Protein AF-A0A5D3DE68-F1 (afdb_monomer_lite)

pLDDT: mean 71.63, std 10.38, range [43.41, 89.06]

Secondary structure (DSSP, 8-state):
-HHHHHHHHHHHHHHHHHHHHHHHHHHHHHHHHHHHHHHHHHHHHHHHHHHHHHHHHHHHHHHHHHHGGG-TT--------HHHHHHHHHHHT-

Sequence (94 aa):
MGYVLDWNCISMDFKVLRLGVSFGITRLIRASFGITRLIPASFGITRLRCVSLGITRLIGVRVQRGADRREAGRMREGHMDVSGFLYASADVFC

Organism: Cucumis melo var. makuwa (NCBI:txid1194695)

Foldseek 3Di:
DVVVVVVVVVVVVVVVVVVVVVVVVVVVVVVVVVVVVVVVVVVVVLVVVLVVVVVVVVVVVVVVVVVCVVVPPDDDDDDCPPVNVVVVVSVVVD

Radius of gyration: 31.29 Å; chains: 1; bounding box: 73×25×77 Å

Structure (mmCIF, N/CA/C/O backbone):
data_AF-A0A5D3DE68-F1
#
_entry.id   AF-A0A5D3DE68-F1
#
loop_
_atom_site.group_PDB
_atom_site.id
_atom_site.type_symbol
_atom_site.label_atom_id
_atom_site.label_alt_id
_atom_site.label_comp_id
_atom_site.label_asym_id
_atom_site.label_entity_id
_atom_site.label_seq_id
_atom_site.pdbx_PDB_ins_code
_atom_site.Cartn_x
_atom_site.Cartn_y
_atom_site.Cartn_z
_atom_site.occupancy
_atom_site.B_iso_or_equiv
_atom_site.auth_seq_id
_atom_site.auth_comp_id
_atom_site.auth_asym_id
_atom_site.auth_atom_id
_atom_site.pdbx_PDB_model_num
ATOM 1 N N . MET A 1 1 ? 33.483 -0.661 -41.914 1.00 62.94 1 MET A N 1
ATOM 2 C CA . MET A 1 1 ? 32.370 0.226 -41.497 1.00 62.94 1 MET A CA 1
ATOM 3 C C . MET A 1 1 ? 31.212 -0.486 -40.784 1.00 62.94 1 MET A C 1
ATOM 5 O O . MET A 1 1 ? 30.499 0.194 -40.065 1.00 62.94 1 MET A O 1
ATOM 9 N N . GLY A 1 2 ? 31.022 -1.813 -40.897 1.00 70.94 2 GLY A N 1
ATOM 10 C CA . GLY A 1 2 ? 29.895 -2.513 -40.238 1.00 70.94 2 GLY A CA 1
ATOM 11 C C . GLY A 1 2 ? 30.024 -2.744 -38.721 1.00 70.94 2 GLY A C 1
ATOM 12 O O . GLY A 1 2 ? 29.037 -2.664 -38.005 1.00 70.94 2 GLY A O 1
ATOM 13 N N . TYR A 1 3 ? 31.238 -2.945 -38.203 1.00 69.25 3 TYR A N 1
ATOM 14 C CA . TYR A 1 3 ? 31.502 -3.265 -36.786 1.00 69.25 3 TYR A CA 1
ATOM 15 C C . TYR A 1 3 ? 31.251 -2.102 -35.804 1.00 69.25 3 TYR A C 1
ATOM 17 O O . TYR A 1 3 ? 30.984 -2.327 -34.629 1.00 69.25 3 TYR A O 1
ATOM 25 N N . VAL A 1 4 ? 31.311 -0.848 -36.270 1.00 74.38 4 VAL A N 1
ATOM 26 C CA . VAL A 1 4 ? 31.010 0.337 -35.439 1.00 74.38 4 VAL A CA 1
ATOM 27 C C . VAL A 1 4 ? 29.503 0.498 -35.231 1.00 74.38 4 VAL A C 1
ATOM 29 O O . VAL A 1 4 ? 29.067 0.871 -34.144 1.00 74.38 4 VAL A O 1
ATOM 32 N N . LEU A 1 5 ? 28.711 0.205 -36.266 1.00 74.00 5 LEU A N 1
ATOM 33 C CA . LEU A 1 5 ? 27.250 0.208 -36.194 1.00 74.00 5 LEU A CA 1
ATOM 34 C C . LEU A 1 5 ? 26.746 -0.939 -35.316 1.00 74.00 5 LEU A C 1
ATOM 36 O O . LEU A 1 5 ? 25.872 -0.703 -34.497 1.00 74.00 5 LEU A O 1
ATOM 40 N N . ASP A 1 6 ? 27.358 -2.122 -35.409 1.00 76.00 6 ASP A N 1
ATOM 41 C CA . ASP A 1 6 ? 27.053 -3.274 -34.549 1.00 76.00 6 ASP A CA 1
ATOM 42 C C . ASP A 1 6 ? 27.243 -2.948 -33.055 1.00 76.00 6 ASP A C 1
ATOM 44 O O . ASP A 1 6 ? 26.321 -3.096 -32.252 1.00 76.00 6 ASP A O 1
ATOM 48 N N . TRP A 1 7 ? 28.383 -2.348 -32.692 1.00 76.31 7 TRP A N 1
ATOM 49 C CA . TRP A 1 7 ? 28.626 -1.891 -31.319 1.00 76.31 7 TRP A CA 1
ATOM 50 C C . TRP A 1 7 ? 27.653 -0.788 -30.874 1.00 76.31 7 TRP A C 1
ATOM 52 O O . TRP A 1 7 ? 27.239 -0.734 -29.713 1.00 76.31 7 TRP A O 1
ATOM 62 N N . ASN A 1 8 ? 27.268 0.104 -31.790 1.00 82.19 8 ASN A N 1
ATOM 63 C CA . ASN A 1 8 ? 26.287 1.149 -31.512 1.00 82.19 8 ASN A CA 1
ATOM 64 C C . ASN A 1 8 ? 24.890 0.556 -31.273 1.00 82.19 8 ASN A C 1
ATOM 66 O O . ASN A 1 8 ? 24.239 0.946 -30.308 1.00 82.19 8 ASN A O 1
ATOM 70 N N . CYS A 1 9 ? 24.477 -0.428 -32.076 1.00 77.94 9 CYS A N 1
ATOM 71 C CA . CYS A 1 9 ? 23.219 -1.154 -31.922 1.00 77.94 9 CYS A CA 1
ATOM 72 C C . CYS A 1 9 ? 23.148 -1.848 -30.557 1.00 77.94 9 CYS A C 1
ATOM 74 O O . CYS A 1 9 ? 22.228 -1.578 -29.791 1.00 77.94 9 CYS A O 1
ATOM 76 N N . ILE A 1 10 ? 24.175 -2.616 -30.180 1.00 84.12 10 ILE A N 1
ATOM 77 C CA . ILE A 1 10 ? 24.226 -3.306 -28.877 1.00 84.12 10 ILE A CA 1
ATOM 78 C C . ILE A 1 10 ? 24.203 -2.299 -27.708 1.00 84.12 10 ILE A C 1
ATOM 80 O O . ILE A 1 10 ? 23.545 -2.516 -26.688 1.00 84.12 10 ILE A O 1
ATOM 84 N N . SER A 1 11 ? 24.890 -1.162 -27.857 1.00 82.31 11 SER A N 1
ATOM 85 C CA . SER A 1 11 ? 24.926 -0.085 -26.858 1.00 82.31 11 SER A CA 1
ATOM 86 C C . SER A 1 11 ? 23.577 0.631 -26.700 1.00 82.31 11 SER A C 1
ATOM 88 O O . SER A 1 11 ? 23.162 0.954 -25.580 1.00 82.31 11 SER A O 1
ATOM 90 N N . MET A 1 12 ? 22.863 0.860 -27.804 1.00 79.56 12 MET A N 1
ATOM 91 C CA . MET A 1 12 ? 21.527 1.456 -27.788 1.00 79.56 12 MET A CA 1
ATOM 92 C C . MET A 1 12 ? 20.495 0.500 -27.186 1.00 79.56 12 MET A C 1
ATOM 94 O O . MET A 1 12 ? 19.757 0.918 -26.293 1.00 79.56 12 MET A O 1
ATOM 98 N N . ASP A 1 13 ? 20.502 -0.778 -27.571 1.00 82.06 13 ASP A N 1
ATOM 99 C CA . ASP A 1 13 ? 19.641 -1.815 -26.988 1.00 82.06 13 ASP A CA 1
ATOM 100 C C . ASP A 1 13 ? 19.849 -1.949 -25.475 1.00 82.06 13 ASP A C 1
ATOM 102 O O . ASP A 1 13 ? 18.885 -1.964 -24.704 1.00 82.06 13 ASP A O 1
ATOM 106 N N . PHE A 1 14 ? 21.103 -1.938 -25.010 1.00 83.88 14 PHE A N 1
ATOM 107 C CA . PHE A 1 14 ? 21.400 -1.974 -23.578 1.00 83.88 14 PHE A CA 1
ATOM 108 C C . PHE A 1 14 ? 20.866 -0.737 -22.836 1.00 83.88 14 PHE A C 1
ATOM 110 O O . PHE A 1 14 ? 20.335 -0.856 -21.729 1.00 83.88 14 PHE A O 1
ATOM 117 N N . LYS A 1 15 ? 20.951 0.464 -23.430 1.00 86.12 15 LYS A N 1
ATOM 118 C CA . LYS A 1 15 ? 20.373 1.688 -22.841 1.00 86.12 15 LYS A CA 1
ATOM 119 C C . LYS A 1 15 ? 18.848 1.636 -22.786 1.00 86.12 15 LYS A C 1
ATOM 121 O O . LYS A 1 15 ? 18.284 2.043 -21.769 1.00 86.12 15 LYS A O 1
ATOM 126 N N . VAL A 1 16 ? 18.192 1.131 -23.830 1.00 84.75 16 VAL A N 1
ATOM 127 C CA . VAL A 1 16 ? 16.729 0.975 -23.887 1.00 84.75 16 VAL A CA 1
ATOM 128 C C . VAL A 1 16 ? 16.254 -0.045 -22.850 1.00 84.75 16 VAL A C 1
ATOM 130 O O . VAL A 1 16 ? 15.354 0.257 -22.063 1.00 84.75 16 VAL A O 1
ATOM 133 N N . LEU A 1 17 ? 16.912 -1.204 -22.763 1.00 86.56 17 LEU A N 1
ATOM 134 C CA . LEU A 1 17 ? 16.622 -2.225 -21.755 1.00 86.56 17 LEU A CA 1
ATOM 135 C C . LEU A 1 17 ? 16.806 -1.676 -20.333 1.00 86.56 17 LEU A C 1
ATOM 137 O O . LEU A 1 17 ? 15.942 -1.849 -19.472 1.00 86.56 17 LEU A O 1
ATOM 141 N N . ARG A 1 18 ? 17.901 -0.948 -20.091 1.00 89.06 18 ARG A N 1
ATOM 142 C CA . ARG A 1 18 ? 18.185 -0.319 -18.795 1.00 89.06 18 ARG A CA 1
ATOM 143 C C . ARG A 1 18 ? 17.135 0.728 -18.421 1.00 89.06 18 ARG A C 1
ATOM 145 O O . ARG A 1 18 ? 16.743 0.794 -17.257 1.00 89.06 18 ARG A O 1
ATOM 152 N N . LEU A 1 19 ? 16.652 1.513 -19.385 1.00 85.69 19 LEU A N 1
ATOM 153 C CA . LEU A 1 19 ? 15.555 2.461 -19.178 1.00 85.69 19 LEU A CA 1
ATOM 154 C C . LEU A 1 19 ? 14.252 1.742 -18.801 1.00 85.69 19 LEU A C 1
ATOM 156 O O . LEU A 1 19 ? 13.638 2.119 -17.802 1.00 85.69 19 LEU A O 1
ATOM 160 N N . GLY A 1 20 ? 13.880 0.671 -19.509 1.00 86.12 20 GLY A N 1
ATOM 161 C CA . GLY A 1 20 ? 12.688 -0.128 -19.200 1.00 86.12 20 GLY A CA 1
ATOM 162 C C . GLY A 1 20 ? 12.728 -0.760 -17.804 1.00 86.12 20 GLY A C 1
ATOM 163 O O . GLY A 1 20 ? 11.770 -0.645 -17.036 1.00 86.12 20 GLY A O 1
ATOM 164 N N . VAL A 1 21 ? 13.869 -1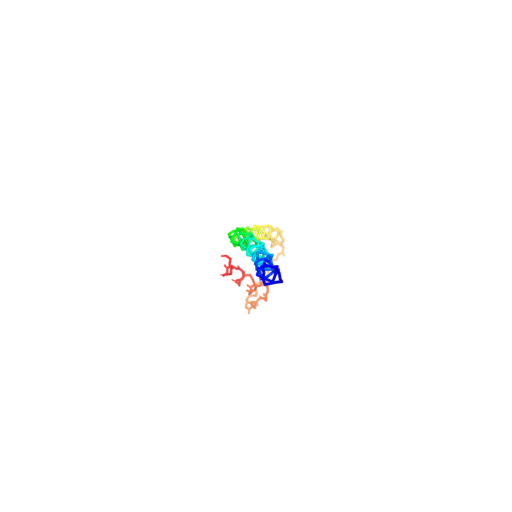.348 -17.432 1.00 84.69 21 VAL A N 1
ATOM 165 C CA . VAL A 1 21 ? 14.083 -1.920 -16.093 1.00 84.69 21 VAL A CA 1
ATOM 166 C C . VAL A 1 21 ? 14.049 -0.828 -15.019 1.00 84.69 21 VAL A C 1
ATOM 168 O O . VAL A 1 21 ? 13.389 -0.998 -13.994 1.00 84.69 21 VAL A O 1
ATOM 171 N N . SER A 1 22 ? 14.686 0.324 -15.259 1.00 81.81 22 SER A N 1
ATOM 172 C CA . SER A 1 22 ? 14.680 1.444 -14.305 1.00 81.81 22 SER A CA 1
ATOM 173 C C . SER A 1 22 ? 13.266 1.974 -14.043 1.00 81.81 22 SER A C 1
ATOM 175 O O . SER A 1 22 ? 12.890 2.172 -12.888 1.00 81.81 22 SER A O 1
ATOM 177 N N . PHE A 1 23 ? 12.445 2.104 -15.090 1.00 84.62 23 PHE A N 1
ATOM 178 C CA . PHE A 1 23 ? 11.060 2.547 -14.978 1.00 84.62 23 PHE A CA 1
ATOM 179 C C . PHE A 1 23 ? 10.202 1.551 -14.184 1.00 84.62 23 PHE A C 1
ATOM 181 O O . PHE A 1 23 ? 9.409 1.956 -13.327 1.00 84.62 23 PHE A O 1
ATOM 188 N N . GLY A 1 24 ? 10.402 0.246 -14.404 1.00 86.31 24 GLY A N 1
ATOM 189 C CA . GLY A 1 24 ? 9.773 -0.810 -13.610 1.00 86.31 24 GLY A CA 1
ATOM 190 C C . GLY A 1 24 ? 10.119 -0.712 -12.122 1.00 86.31 24 GLY A C 1
ATOM 191 O O . GLY A 1 24 ? 9.221 -0.753 -11.279 1.00 86.31 24 GLY A O 1
ATOM 192 N N . ILE A 1 25 ? 11.397 -0.495 -11.798 1.00 85.19 25 ILE A N 1
ATOM 193 C CA . ILE A 1 25 ? 11.877 -0.353 -10.415 1.00 85.19 25 ILE A CA 1
ATOM 194 C C . ILE A 1 25 ? 11.294 0.902 -9.755 1.00 85.19 25 ILE A C 1
ATOM 196 O O . ILE A 1 25 ? 10.780 0.824 -8.641 1.00 85.19 25 ILE A O 1
ATOM 200 N N . THR A 1 26 ? 11.291 2.054 -10.431 1.00 86.44 26 THR A N 1
ATOM 201 C CA . THR A 1 26 ? 10.702 3.288 -9.883 1.00 86.44 26 THR A CA 1
ATOM 202 C C . THR A 1 26 ? 9.207 3.127 -9.597 1.00 86.44 26 THR A C 1
ATOM 204 O O . THR A 1 26 ? 8.715 3.580 -8.559 1.00 86.44 26 THR A O 1
ATOM 207 N N . ARG A 1 27 ? 8.472 2.447 -10.486 1.00 84.38 27 ARG A N 1
ATOM 208 C CA . ARG A 1 27 ? 7.045 2.157 -10.292 1.00 84.38 27 ARG A CA 1
ATOM 209 C C . ARG A 1 27 ? 6.813 1.191 -9.128 1.00 84.38 27 ARG A C 1
ATOM 211 O O . ARG A 1 27 ? 5.877 1.406 -8.358 1.00 84.38 27 ARG A O 1
ATOM 218 N N . LEU A 1 28 ? 7.677 0.190 -8.963 1.00 83.50 28 LEU A N 1
ATOM 219 C CA . LEU A 1 28 ? 7.640 -0.741 -7.835 1.00 83.50 28 LEU A CA 1
ATOM 220 C C . LEU A 1 28 ? 7.887 -0.019 -6.503 1.00 83.50 28 LEU A C 1
ATOM 222 O O . LEU A 1 28 ? 7.107 -0.177 -5.570 1.00 83.50 28 LEU A O 1
ATOM 226 N N . ILE A 1 29 ? 8.907 0.841 -6.432 1.00 85.12 29 ILE A N 1
ATOM 227 C CA . ILE A 1 29 ? 9.220 1.633 -5.233 1.00 85.12 29 ILE A CA 1
ATOM 228 C C . ILE A 1 29 ? 8.033 2.527 -4.849 1.00 85.12 29 ILE 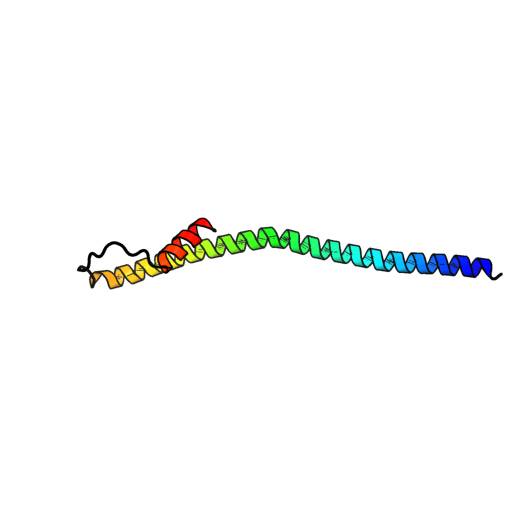A C 1
ATOM 230 O O . ILE A 1 29 ? 7.663 2.595 -3.677 1.00 85.12 29 ILE A O 1
ATOM 234 N N . ARG A 1 30 ? 7.385 3.174 -5.828 1.00 84.31 30 ARG A N 1
ATOM 235 C CA . ARG A 1 30 ? 6.197 4.007 -5.582 1.00 84.31 30 ARG A CA 1
ATOM 236 C C . ARG A 1 30 ? 5.016 3.189 -5.052 1.00 84.31 30 ARG A C 1
ATOM 238 O O . ARG A 1 30 ? 4.347 3.634 -4.121 1.00 84.31 30 ARG A O 1
ATOM 245 N N . ALA A 1 31 ? 4.759 2.016 -5.629 1.00 77.88 31 ALA A N 1
ATOM 246 C CA . ALA A 1 31 ? 3.708 1.119 -5.154 1.00 77.88 31 ALA A CA 1
ATOM 247 C C . ALA A 1 31 ? 3.987 0.648 -3.715 1.00 77.88 31 ALA A C 1
ATOM 249 O O . ALA A 1 31 ? 3.109 0.752 -2.860 1.00 77.88 31 ALA A O 1
ATOM 250 N N . SER A 1 32 ? 5.225 0.239 -3.420 1.00 75.69 32 SER A N 1
ATOM 251 C CA . SER A 1 32 ? 5.653 -0.152 -2.072 1.00 75.69 32 SER A CA 1
ATOM 252 C C . SER A 1 32 ? 5.522 0.984 -1.062 1.00 75.69 32 SER A C 1
ATOM 254 O O . SER A 1 32 ? 5.039 0.761 0.041 1.00 75.69 32 SER A O 1
ATOM 256 N N . PHE A 1 33 ? 5.861 2.221 -1.435 1.00 74.19 33 PHE A N 1
ATOM 257 C CA . PHE A 1 33 ? 5.678 3.381 -0.557 1.00 74.19 33 PHE A CA 1
ATOM 258 C C . PHE A 1 33 ? 4.198 3.637 -0.221 1.00 74.19 33 PHE A C 1
ATOM 260 O O . PHE A 1 33 ? 3.861 4.007 0.906 1.00 74.19 33 PHE A O 1
ATOM 267 N N . GLY A 1 34 ? 3.298 3.387 -1.177 1.00 75.31 34 GLY A N 1
ATOM 268 C CA . GLY A 1 34 ? 1.854 3.399 -0.943 1.00 75.31 34 GLY A CA 1
ATOM 269 C C . GLY A 1 34 ? 1.417 2.340 0.071 1.00 75.31 34 GLY A C 1
ATOM 270 O O . GLY A 1 34 ? 0.659 2.653 0.987 1.00 75.31 34 GLY A O 1
ATOM 271 N N . ILE A 1 35 ? 1.948 1.119 -0.043 1.00 74.06 35 ILE A N 1
ATOM 272 C CA . ILE A 1 35 ? 1.657 0.004 0.872 1.00 74.06 35 ILE A CA 1
ATOM 273 C C . ILE A 1 35 ? 2.173 0.306 2.287 1.00 74.06 35 ILE A C 1
ATOM 275 O O . ILE A 1 35 ? 1.437 0.131 3.257 1.00 74.06 35 ILE A O 1
ATOM 279 N N . THR A 1 36 ? 3.381 0.857 2.422 1.00 77.44 36 THR A N 1
ATOM 280 C CA . THR A 1 36 ? 3.941 1.251 3.725 1.00 77.44 36 THR A CA 1
ATOM 281 C C . THR A 1 36 ? 3.094 2.319 4.422 1.00 77.44 36 THR A C 1
ATOM 283 O O . THR A 1 36 ? 2.961 2.279 5.641 1.00 77.44 36 THR A O 1
ATOM 286 N N . ARG A 1 37 ? 2.461 3.247 3.682 1.00 72.31 37 ARG A N 1
ATOM 287 C CA . ARG A 1 37 ? 1.481 4.198 4.257 1.00 72.31 37 ARG A CA 1
ATOM 288 C C . ARG A 1 37 ? 0.121 3.567 4.559 1.00 72.31 37 ARG A C 1
ATOM 290 O O . ARG A 1 37 ? -0.602 4.074 5.414 1.00 72.31 37 ARG A O 1
ATOM 297 N N . LEU A 1 38 ? -0.231 2.480 3.880 1.00 69.06 38 LEU A N 1
ATOM 298 C CA . LEU A 1 38 ? -1.488 1.757 4.070 1.00 69.06 38 LEU A CA 1
ATOM 299 C C . LEU A 1 38 ? -1.508 0.943 5.367 1.00 69.06 38 LEU A C 1
ATOM 301 O O . LEU A 1 38 ? -2.553 0.873 6.003 1.00 69.06 38 LEU A O 1
ATOM 305 N N . ILE A 1 39 ? -0.371 0.402 5.811 1.00 75.06 39 ILE A N 1
ATOM 306 C CA . ILE A 1 39 ? -0.268 -0.348 7.076 1.00 75.06 39 ILE A CA 1
ATOM 307 C C . ILE A 1 39 ? -0.732 0.490 8.291 1.00 75.06 39 ILE A C 1
ATOM 309 O O . ILE A 1 39 ? -1.678 0.074 8.962 1.00 75.06 39 ILE A O 1
ATOM 313 N N . PRO A 1 40 ? -0.190 1.694 8.570 1.00 73.25 40 PRO A N 1
ATOM 314 C CA . PRO A 1 40 ? -0.641 2.501 9.705 1.00 73.25 40 PRO A CA 1
ATOM 315 C C . PRO A 1 40 ? -2.052 3.074 9.511 1.00 73.25 40 PRO A C 1
ATOM 317 O O . PRO A 1 40 ? -2.806 3.182 10.477 1.00 73.25 40 PRO A O 1
ATOM 320 N N . ALA A 1 41 ? -2.449 3.391 8.273 1.00 68.88 41 ALA A N 1
ATOM 321 C CA . ALA A 1 41 ? -3.820 3.809 7.985 1.00 68.88 41 ALA A CA 1
ATOM 322 C C . ALA A 1 41 ? -4.826 2.684 8.292 1.00 68.88 41 ALA A C 1
ATOM 324 O O . ALA A 1 41 ? -5.861 2.930 8.907 1.00 68.88 41 ALA A O 1
ATOM 325 N N . SER A 1 42 ? -4.497 1.439 7.932 1.00 69.12 42 SER A N 1
ATOM 326 C CA . SER A 1 42 ? -5.320 0.263 8.227 1.00 69.12 42 SER A CA 1
ATOM 327 C C . SER A 1 42 ? -5.414 -0.016 9.727 1.00 69.12 42 SER A C 1
ATOM 329 O O . SER A 1 42 ? -6.501 -0.302 10.219 1.00 69.12 42 SER A O 1
ATOM 331 N N . PHE A 1 43 ? -4.324 0.190 10.475 1.00 72.00 43 PHE A N 1
ATOM 332 C CA . PHE A 1 43 ? -4.325 0.079 11.933 1.00 72.00 43 PHE A CA 1
ATOM 333 C C . PHE A 1 43 ? -5.269 1.102 12.585 1.00 72.00 43 PHE A C 1
ATOM 335 O O . PHE A 1 43 ? -6.045 0.762 13.476 1.00 72.00 43 PHE A O 1
ATOM 342 N N . GLY A 1 44 ? -5.277 2.344 12.089 1.00 76.69 44 GLY A N 1
ATOM 343 C CA . GLY A 1 44 ? -6.222 3.375 12.529 1.00 76.69 44 GLY A CA 1
ATOM 344 C C . GLY A 1 44 ? -7.687 3.027 12.234 1.00 76.69 44 GLY A C 1
ATOM 345 O O . GLY A 1 44 ? -8.554 3.267 13.074 1.00 76.69 44 GLY A O 1
ATOM 346 N N . ILE A 1 45 ? -7.967 2.420 11.075 1.00 75.12 45 ILE A N 1
ATOM 347 C CA . ILE A 1 45 ? -9.321 1.989 10.682 1.00 75.12 45 ILE A CA 1
ATOM 348 C C . ILE A 1 45 ? -9.816 0.838 11.565 1.00 75.12 45 ILE A C 1
ATOM 350 O O . ILE A 1 45 ? -10.968 0.868 12.003 1.00 75.12 45 ILE A O 1
ATOM 354 N N . THR A 1 46 ? -8.964 -0.149 11.864 1.00 77.88 46 THR A N 1
ATOM 355 C CA . THR A 1 46 ? -9.295 -1.232 12.804 1.00 77.88 46 THR A CA 1
ATOM 356 C C . THR A 1 46 ? -9.653 -0.651 14.169 1.00 77.88 46 THR A C 1
ATOM 358 O O . THR A 1 46 ? -10.749 -0.905 14.667 1.00 77.88 46 THR A O 1
ATOM 361 N N . ARG A 1 47 ? -8.817 0.253 14.700 1.00 76.81 47 ARG A N 1
ATOM 362 C CA . ARG A 1 47 ? -9.058 0.931 15.984 1.00 76.81 47 ARG A CA 1
ATOM 363 C C . ARG A 1 47 ? -10.373 1.713 16.009 1.00 76.81 47 ARG A C 1
ATOM 365 O O . ARG A 1 47 ? -11.098 1.674 17.001 1.00 76.81 47 ARG A O 1
ATOM 372 N N . LEU A 1 48 ? -10.703 2.407 14.918 1.00 78.19 48 LEU A N 1
ATOM 373 C CA . LEU A 1 48 ? -11.960 3.146 14.789 1.00 78.19 48 LEU A CA 1
ATOM 374 C C . LEU A 1 48 ? -13.168 2.201 14.822 1.00 78.19 48 LEU A C 1
ATOM 376 O O . LEU A 1 48 ? -14.130 2.460 15.543 1.00 78.19 48 LEU A O 1
ATOM 380 N N . ARG A 1 49 ? -13.101 1.082 14.089 1.00 80.62 49 ARG A N 1
ATOM 381 C CA . ARG A 1 49 ? -14.174 0.080 14.055 1.00 80.62 49 ARG A CA 1
ATOM 382 C C . ARG A 1 49 ? -14.434 -0.509 15.448 1.00 80.62 49 ARG A C 1
ATOM 384 O O . ARG A 1 49 ? -15.594 -0.664 15.821 1.00 80.62 49 ARG A O 1
ATOM 391 N N . CYS A 1 50 ? -13.382 -0.762 16.227 1.00 78.00 50 CYS A N 1
ATOM 392 C CA . CYS A 1 50 ? -13.475 -1.235 17.613 1.00 78.00 50 CYS A CA 1
ATOM 393 C C . CYS A 1 50 ? -14.221 -0.245 18.517 1.00 78.00 50 CYS A C 1
ATOM 395 O O . CYS A 1 50 ? -15.159 -0.616 19.225 1.00 78.00 50 CYS A O 1
ATOM 397 N N . VAL A 1 51 ? -13.866 1.040 18.435 1.00 77.38 51 VAL A N 1
ATOM 398 C CA . VAL A 1 51 ? -14.547 2.103 19.189 1.00 77.38 51 VAL A CA 1
ATOM 399 C C . VAL A 1 51 ? -16.023 2.206 18.785 1.00 77.38 51 VAL A C 1
ATOM 401 O O . VAL A 1 51 ? -16.896 2.276 19.651 1.00 77.38 51 VAL A O 1
ATOM 404 N N . SER A 1 52 ? -16.337 2.150 17.487 1.00 77.12 52 SER A N 1
ATOM 405 C CA . SER A 1 52 ? -17.722 2.173 16.992 1.00 77.12 52 SER A CA 1
ATOM 406 C C . SER A 1 52 ? -18.549 0.970 17.459 1.00 77.12 52 SER A C 1
ATOM 408 O O . SER A 1 52 ? -19.731 1.126 17.782 1.00 77.12 52 SER A O 1
ATOM 410 N N . LEU A 1 53 ? -17.941 -0.216 17.546 1.00 76.50 53 LEU A N 1
ATOM 411 C CA . LEU A 1 53 ? -18.568 -1.411 18.118 1.00 76.50 53 LEU A CA 1
ATOM 412 C C . LEU A 1 53 ? -18.935 -1.185 19.590 1.00 76.50 53 LEU A C 1
ATOM 414 O O . LEU A 1 53 ? -20.086 -1.390 19.972 1.00 76.50 53 LEU A O 1
ATOM 418 N N . GLY A 1 54 ? -18.007 -0.659 20.396 1.00 77.69 54 GLY A N 1
ATOM 419 C CA . GLY A 1 54 ? -18.268 -0.293 21.792 1.00 77.69 54 GLY A CA 1
ATOM 420 C C . GLY A 1 54 ? -19.415 0.715 21.959 1.00 77.69 54 GLY A C 1
ATOM 421 O O . GLY A 1 54 ? -20.267 0.549 22.834 1.00 77.69 54 GLY A O 1
ATOM 422 N N . ILE A 1 55 ? -19.500 1.722 21.083 1.00 76.88 55 ILE A N 1
ATOM 423 C CA . ILE A 1 55 ? -20.594 2.712 21.087 1.00 76.88 55 ILE A CA 1
ATOM 424 C C . ILE A 1 55 ? -21.935 2.059 20.731 1.00 76.88 55 ILE A C 1
ATOM 426 O O . ILE A 1 55 ? -22.947 2.325 21.384 1.00 76.88 55 ILE A O 1
ATOM 430 N N . THR A 1 56 ? -21.946 1.169 19.737 1.00 73.75 56 THR A N 1
ATOM 431 C CA . THR A 1 56 ? -23.149 0.431 19.327 1.00 73.75 56 THR A CA 1
ATOM 432 C C . THR A 1 56 ? -23.689 -0.423 20.481 1.00 73.75 56 THR A C 1
ATOM 434 O O . THR A 1 56 ? -24.901 -0.438 20.702 1.00 73.75 56 THR A O 1
ATOM 437 N N . ARG A 1 57 ? -22.817 -1.029 21.310 1.00 67.06 57 ARG A N 1
ATOM 438 C CA . ARG A 1 57 ? -23.250 -1.688 22.563 1.00 67.06 57 ARG A CA 1
ATOM 439 C C . ARG A 1 57 ? -23.920 -0.722 23.507 1.00 67.06 57 ARG A C 1
ATOM 441 O O . ARG A 1 57 ? -24.942 -1.060 24.080 1.00 67.06 57 ARG A O 1
ATOM 448 N N . LEU A 1 58 ? -23.333 0.453 23.717 1.00 69.81 58 LEU A N 1
ATOM 449 C CA . LEU A 1 58 ? -23.840 1.399 24.703 1.00 69.81 58 LEU A CA 1
ATOM 450 C C . LEU A 1 58 ? -25.268 1.831 24.345 1.00 69.81 58 LEU A C 1
ATOM 452 O O . LEU A 1 58 ? -26.126 1.962 25.215 1.00 69.81 58 LEU A O 1
ATOM 456 N N . ILE A 1 59 ? -25.537 1.997 23.049 1.00 75.06 59 ILE A N 1
ATOM 457 C CA . ILE A 1 59 ? -26.874 2.277 22.525 1.00 75.06 59 ILE A CA 1
ATOM 458 C C . ILE A 1 59 ? -27.777 1.046 22.677 1.00 75.06 59 ILE A C 1
ATOM 460 O O . ILE A 1 59 ? -28.880 1.181 23.198 1.00 75.06 59 ILE A O 1
ATOM 464 N N . GLY A 1 60 ? -27.304 -0.148 22.312 1.00 71.81 60 GLY A N 1
ATOM 465 C CA . GLY A 1 60 ? -28.050 -1.399 22.461 1.00 71.81 60 GLY A CA 1
ATOM 466 C C . GLY A 1 60 ? -28.436 -1.715 23.909 1.00 71.81 60 GLY A C 1
ATOM 467 O O . GLY A 1 60 ? -29.571 -2.104 24.153 1.00 71.81 60 GLY A O 1
ATOM 468 N N . VAL A 1 61 ? -27.54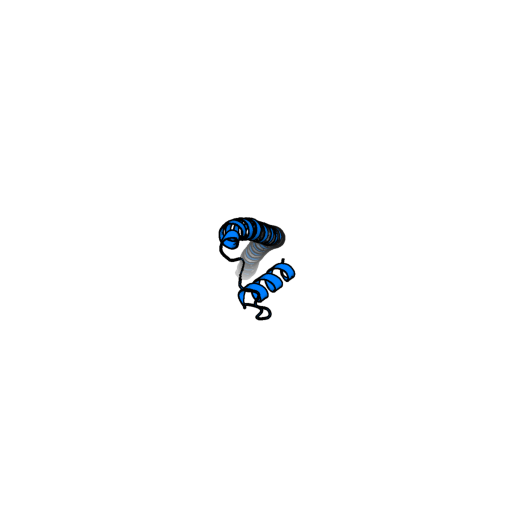2 -1.491 24.875 1.00 63.28 61 VAL A N 1
ATOM 469 C CA . VAL A 1 61 ? -27.822 -1.633 26.312 1.00 63.28 61 VAL A CA 1
ATOM 470 C C . VAL A 1 61 ? -28.810 -0.567 26.771 1.00 63.28 61 VAL A C 1
ATOM 472 O O . VAL A 1 61 ? -29.699 -0.875 27.553 1.00 63.28 61 VAL A O 1
ATOM 475 N N . ARG A 1 62 ? -28.723 0.677 26.281 1.00 66.38 62 ARG A N 1
ATOM 476 C CA . ARG A 1 62 ? -29.729 1.705 26.602 1.00 66.38 62 ARG A CA 1
ATOM 477 C C . ARG A 1 62 ? -31.111 1.371 26.036 1.00 66.38 62 ARG A C 1
ATOM 479 O O . ARG A 1 62 ? -32.100 1.585 26.729 1.00 66.38 62 ARG A O 1
ATOM 486 N N . VAL A 1 63 ? -31.175 0.808 24.829 1.00 64.06 63 VAL A N 1
ATOM 487 C CA . VAL A 1 63 ? -32.417 0.327 24.204 1.00 64.06 63 VAL A CA 1
ATOM 488 C C . VAL A 1 63 ? -32.978 -0.879 24.964 1.00 64.06 63 VAL A C 1
ATOM 490 O O . VAL A 1 63 ? -34.150 -0.877 25.329 1.00 64.06 63 VAL A O 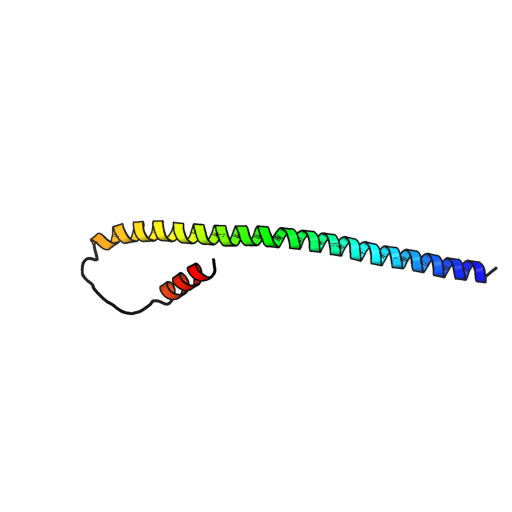1
ATOM 493 N N . GLN A 1 64 ? -32.139 -1.865 25.290 1.00 57.97 64 GLN A N 1
ATOM 494 C CA . GLN A 1 64 ? -32.529 -3.045 26.070 1.00 57.97 64 GLN A CA 1
ATOM 495 C C . GLN A 1 64 ? -32.966 -2.680 27.487 1.00 57.97 64 GLN A C 1
ATOM 497 O O . GLN A 1 64 ? -33.970 -3.189 27.951 1.00 57.97 64 GLN A O 1
ATOM 502 N N . ARG A 1 65 ? -32.305 -1.733 28.158 1.00 57.59 65 ARG A N 1
ATOM 503 C CA . ARG A 1 65 ? -32.692 -1.265 29.501 1.00 57.59 65 ARG A CA 1
ATOM 504 C C . ARG A 1 65 ? -34.045 -0.539 29.513 1.00 57.59 65 ARG A C 1
ATOM 506 O O . ARG A 1 65 ? -34.699 -0.479 30.550 1.00 57.59 65 ARG A 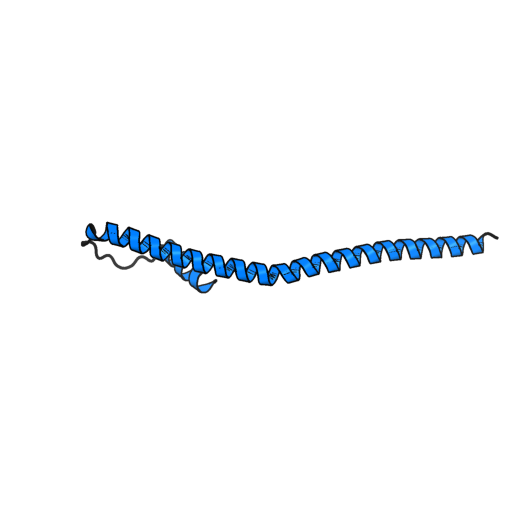O 1
ATOM 513 N N . GLY A 1 66 ? -34.473 -0.000 28.369 1.00 58.41 66 GLY A N 1
ATOM 514 C CA . GLY A 1 66 ? -35.835 0.500 28.168 1.00 58.41 66 GLY A CA 1
ATOM 515 C C . GLY A 1 66 ? -36.873 -0.618 27.998 1.00 58.41 66 GLY A C 1
ATOM 516 O O . GLY A 1 66 ? -38.009 -0.453 28.435 1.00 58.41 66 GLY A O 1
ATOM 517 N N . ALA A 1 67 ? -36.478 -1.757 27.420 1.00 52.97 67 ALA A N 1
ATOM 518 C CA . ALA A 1 67 ? -37.319 -2.946 27.253 1.00 52.97 67 ALA A CA 1
ATOM 519 C C . ALA A 1 67 ? -37.363 -3.850 28.510 1.00 52.97 67 ALA A C 1
ATOM 521 O O . ALA A 1 67 ? -38.411 -4.403 28.829 1.00 52.97 67 ALA A O 1
ATOM 522 N N . ASP A 1 68 ? -36.270 -3.922 29.275 1.00 48.31 68 ASP A N 1
ATOM 523 C CA . ASP A 1 68 ? -36.062 -4.766 30.466 1.00 48.31 68 ASP A CA 1
ATOM 524 C C . ASP A 1 68 ? -36.980 -4.410 31.649 1.00 48.31 68 ASP A C 1
ATOM 526 O O . ASP A 1 68 ? -37.326 -5.266 32.460 1.00 48.31 68 ASP A O 1
ATOM 530 N N . ARG A 1 69 ? -37.532 -3.186 31.697 1.00 53.03 69 ARG A N 1
ATOM 531 C CA . ARG A 1 69 ? -38.625 -2.866 32.640 1.00 53.03 69 ARG A CA 1
ATOM 532 C C . ARG A 1 69 ? -39.891 -3.715 32.429 1.00 53.03 69 ARG A C 1
ATOM 534 O O . ARG A 1 69 ? -40.777 -3.670 33.279 1.00 53.03 69 ARG A O 1
ATOM 541 N N . ARG A 1 70 ? -39.994 -4.477 31.332 1.00 53.91 70 ARG A N 1
ATOM 542 C CA . ARG A 1 70 ? -41.055 -5.466 31.079 1.00 53.91 70 ARG A CA 1
ATOM 543 C C . ARG A 1 70 ? -40.622 -6.926 31.269 1.00 53.91 70 ARG A C 1
ATOM 545 O O . ARG A 1 70 ? -41.492 -7.789 31.220 1.00 53.91 70 ARG A O 1
ATOM 552 N N . GLU A 1 71 ? -39.340 -7.212 31.501 1.00 53.56 71 GLU A N 1
ATOM 553 C CA . GLU A 1 71 ? -38.778 -8.577 31.505 1.00 53.56 71 GLU A CA 1
ATOM 554 C C . GLU A 1 71 ? -38.172 -8.978 32.864 1.00 53.56 71 GLU A C 1
ATOM 556 O O . GLU A 1 71 ? -37.354 -9.888 32.979 1.00 53.56 71 GLU A O 1
ATOM 561 N N . ALA A 1 72 ? -38.637 -8.343 33.942 1.00 43.41 72 ALA A N 1
A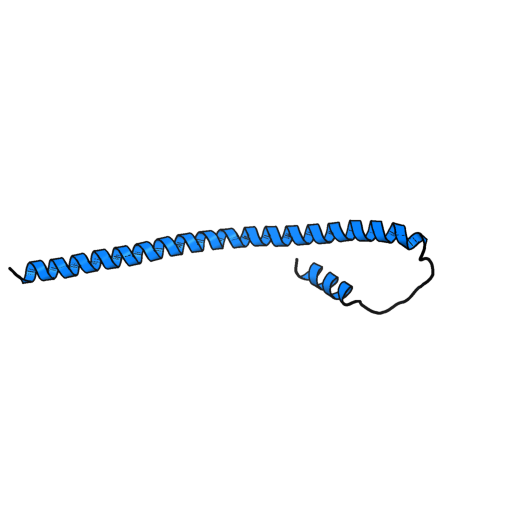TOM 562 C CA . ALA A 1 72 ? -38.394 -8.787 35.309 1.00 43.41 72 ALA A CA 1
ATOM 563 C C . ALA A 1 72 ? -39.115 -10.125 35.568 1.00 43.41 72 ALA A C 1
ATOM 565 O O . ALA A 1 72 ? -40.218 -10.155 36.110 1.00 43.41 72 ALA A O 1
ATOM 566 N N . GLY A 1 73 ? -38.530 -11.249 35.145 1.00 58.50 73 GLY A N 1
ATOM 567 C CA . GLY A 1 73 ? -39.149 -12.545 35.427 1.00 58.50 73 GLY A CA 1
ATOM 568 C C . GLY A 1 73 ? -38.544 -13.812 34.837 1.00 58.50 73 GLY A C 1
ATOM 569 O O . GLY A 1 73 ? -39.135 -14.869 35.039 1.00 58.50 73 GLY A O 1
ATOM 570 N N . ARG A 1 74 ? -37.413 -13.792 34.125 1.00 53.22 74 ARG A N 1
ATOM 571 C CA . ARG A 1 74 ? -36.792 -15.043 33.654 1.00 53.22 74 ARG A CA 1
ATOM 572 C C . ARG A 1 74 ? -35.283 -15.023 33.869 1.00 53.22 74 ARG A C 1
ATOM 574 O O . ARG A 1 74 ? -34.504 -14.797 32.953 1.00 53.22 74 ARG A O 1
ATOM 581 N N . MET A 1 75 ? -34.880 -15.341 35.100 1.00 58.81 75 MET A N 1
ATOM 582 C CA . MET A 1 75 ? -33.582 -15.972 35.333 1.00 58.81 75 MET A CA 1
ATOM 583 C C . MET A 1 75 ? -33.481 -17.202 34.433 1.00 58.81 75 MET A C 1
ATOM 585 O O . MET A 1 75 ? -34.235 -18.145 34.661 1.00 58.81 75 MET A O 1
ATOM 589 N N . ARG A 1 76 ? -32.573 -17.199 33.450 1.00 57.88 76 ARG A N 1
ATOM 590 C CA . ARG A 1 76 ? -32.002 -18.415 32.847 1.00 57.88 76 ARG A CA 1
ATOM 591 C C . ARG A 1 76 ? -30.573 -18.154 32.363 1.00 57.88 76 ARG A C 1
ATOM 593 O O . ARG A 1 76 ? -30.325 -17.719 31.249 1.00 57.88 76 ARG A O 1
ATOM 600 N N . GLU A 1 77 ? -29.658 -18.367 33.295 1.00 55.44 77 GLU A N 1
ATOM 601 C CA . GLU A 1 77 ? -28.466 -19.211 33.183 1.00 55.44 77 GLU A CA 1
ATOM 602 C C . GLU A 1 77 ? -28.186 -19.871 31.811 1.00 55.44 77 GLU A C 1
ATOM 604 O O . GLU A 1 77 ? -29.001 -20.623 31.277 1.00 55.44 77 GLU A O 1
ATOM 609 N N . GLY A 1 78 ? -26.954 -19.685 31.324 1.00 57.41 78 GLY A N 1
ATOM 610 C CA . GLY A 1 78 ? -26.145 -20.843 30.934 1.00 57.41 78 GLY A CA 1
ATOM 611 C C . GLY A 1 78 ? -26.093 -21.268 29.467 1.00 57.41 78 GLY A C 1
ATOM 612 O O . GLY A 1 78 ? -25.682 -22.397 29.215 1.00 57.41 78 GLY A O 1
ATOM 613 N N . HIS A 1 79 ? -26.424 -20.417 28.495 1.00 55.50 79 HIS A N 1
ATOM 614 C CA . HIS A 1 79 ? -26.056 -20.699 27.102 1.00 55.50 79 HIS A CA 1
ATOM 615 C C . HIS A 1 79 ? -25.351 -19.494 26.486 1.00 55.50 79 HIS A C 1
ATOM 617 O O . HIS A 1 79 ? -25.963 -18.461 26.234 1.00 55.50 79 HIS A O 1
ATOM 623 N N . MET A 1 80 ? -24.034 -19.609 26.298 1.00 62.22 80 MET A N 1
ATOM 624 C CA . MET A 1 80 ? -23.248 -18.589 25.614 1.00 62.22 80 MET A CA 1
ATOM 625 C C . MET A 1 80 ? -23.692 -18.550 24.151 1.00 62.22 80 MET A C 1
ATOM 627 O O . MET A 1 80 ? -23.318 -19.416 23.364 1.00 62.22 80 MET A O 1
ATOM 631 N N . ASP A 1 81 ? -24.528 -17.574 23.796 1.00 64.94 81 ASP A N 1
ATOM 632 C CA . ASP A 1 81 ? -24.942 -17.362 22.413 1.00 64.94 81 ASP A CA 1
ATOM 633 C C . ASP A 1 81 ? -23.713 -17.183 21.517 1.00 64.94 81 ASP A C 1
ATOM 635 O O . ASP A 1 81 ? -22.735 -16.528 21.892 1.00 64.94 81 ASP A O 1
ATOM 639 N N . VAL A 1 82 ? -23.779 -17.714 20.293 1.00 65.81 82 VAL A N 1
ATOM 640 C CA . VAL A 1 82 ? -22.756 -17.512 19.248 1.00 65.81 82 VAL A CA 1
ATOM 641 C C . VAL A 1 82 ? -22.426 -16.020 19.101 1.00 65.81 82 VAL A C 1
ATOM 643 O O . VAL A 1 82 ? -21.275 -15.644 18.896 1.00 65.81 82 VAL A O 1
ATOM 646 N N . SER A 1 83 ? -23.420 -15.155 19.304 1.00 63.16 83 SER A N 1
ATOM 647 C CA . SER A 1 83 ? -23.288 -13.700 19.353 1.00 63.16 83 SER A CA 1
ATOM 648 C C . SER A 1 83 ? -22.374 -13.207 20.482 1.00 63.16 83 SER A C 1
ATOM 650 O O . SER A 1 83 ? -21.575 -12.305 20.254 1.00 63.16 83 SER A O 1
ATOM 652 N N . GLY A 1 84 ? -22.453 -13.797 21.678 1.00 69.62 84 GLY A N 1
ATOM 653 C CA . GLY A 1 84 ? -21.574 -13.502 22.813 1.00 69.62 84 GLY A CA 1
ATOM 654 C C . GLY A 1 84 ? -20.143 -14.003 22.602 1.00 69.62 84 GLY A C 1
ATOM 655 O O . GLY A 1 84 ? -19.196 -13.314 22.978 1.00 69.62 84 GLY A O 1
ATOM 656 N N . PHE A 1 85 ? -19.972 -15.144 21.924 1.00 69.75 85 PHE A N 1
ATOM 657 C CA . PHE A 1 85 ? -18.655 -15.643 21.505 1.00 69.75 85 PHE A CA 1
ATOM 658 C C . PHE A 1 85 ? -18.005 -14.737 20.452 1.00 69.75 85 PHE A C 1
ATOM 660 O O . PHE A 1 85 ? -16.844 -14.356 20.595 1.00 69.75 85 PHE A O 1
ATOM 667 N N . LEU A 1 86 ? -18.767 -14.314 19.438 1.00 66.06 86 LEU A N 1
ATOM 668 C CA . LEU A 1 86 ? -18.314 -13.330 18.451 1.00 66.06 86 LEU A CA 1
ATOM 669 C C . LEU A 1 86 ? -17.973 -11.987 19.108 1.00 66.06 86 LEU A C 1
ATOM 671 O O . LEU A 1 86 ? -17.023 -11.331 18.689 1.00 66.06 86 LEU A O 1
ATOM 675 N N . TYR A 1 87 ? -18.695 -11.601 20.162 1.00 65.38 87 TYR A N 1
ATOM 676 C CA . TYR A 1 87 ? -18.415 -10.383 20.916 1.00 65.38 87 TYR A CA 1
ATOM 677 C C . TYR A 1 87 ? -17.090 -10.460 21.683 1.00 65.38 87 TYR A C 1
ATOM 679 O O . TYR A 1 87 ? -16.252 -9.571 21.560 1.00 65.38 87 TYR A O 1
ATOM 687 N N . ALA A 1 88 ? -16.879 -11.540 22.440 1.00 66.31 88 ALA A N 1
ATOM 688 C CA . ALA A 1 88 ? -15.633 -11.770 23.169 1.00 66.31 88 ALA A CA 1
ATOM 689 C C . ALA A 1 88 ? -14.435 -11.901 22.214 1.00 66.31 88 ALA A C 1
ATOM 691 O O . ALA A 1 88 ? -13.367 -11.352 22.475 1.00 66.31 88 ALA A O 1
ATOM 692 N N . SER A 1 89 ? -14.628 -12.564 21.069 1.00 65.19 89 SER A N 1
ATOM 693 C CA . SER A 1 89 ? -13.615 -12.651 20.018 1.00 65.19 89 SER A CA 1
ATOM 694 C C . SER A 1 89 ? -13.316 -11.287 19.389 1.00 65.19 89 SER A C 1
ATOM 696 O O . SER A 1 89 ? -12.168 -11.029 19.048 1.00 65.19 89 SER A O 1
ATOM 698 N N . ALA A 1 90 ? -14.306 -10.405 19.227 1.00 67.19 90 ALA A N 1
ATOM 699 C CA . ALA A 1 90 ? -14.089 -9.071 18.669 1.00 67.19 90 ALA A CA 1
ATOM 700 C C . ALA A 1 90 ? -13.305 -8.151 19.622 1.00 67.19 90 ALA A C 1
ATOM 702 O O . ALA A 1 90 ? -12.492 -7.367 19.148 1.00 67.19 90 ALA A O 1
ATOM 703 N N . ASP A 1 91 ? -13.503 -8.270 20.939 1.00 65.69 91 ASP A N 1
ATOM 704 C CA . ASP A 1 91 ? -12.730 -7.530 21.953 1.00 65.69 91 ASP A CA 1
ATOM 705 C C . ASP A 1 91 ? -11.250 -7.980 21.997 1.00 65.69 91 ASP A C 1
ATOM 707 O O . ASP A 1 91 ? -10.361 -7.160 22.205 1.00 65.69 91 ASP A O 1
ATOM 711 N N . VAL A 1 92 ? -10.963 -9.266 21.742 1.00 66.12 92 VAL A N 1
ATOM 712 C CA . VAL A 1 92 ? -9.586 -9.814 21.704 1.00 66.12 92 VAL A CA 1
ATOM 713 C C . VAL A 1 92 ? -8.821 -9.438 20.427 1.00 66.12 92 VAL A C 1
ATOM 715 O O . VAL A 1 92 ? -7.598 -9.326 20.455 1.00 66.12 92 VAL A O 1
ATOM 718 N N . PHE A 1 93 ? -9.515 -9.251 19.302 1.00 64.19 93 PHE A N 1
ATOM 719 C CA . PHE A 1 93 ? -8.902 -8.997 17.988 1.00 64.19 93 PHE A CA 1
ATOM 720 C C . PHE A 1 93 ? -8.667 -7.502 17.651 1.00 64.19 93 PHE A C 1
ATOM 722 O O . PHE A 1 93 ? -8.283 -7.206 16.517 1.00 64.19 93 PHE A O 1
ATOM 729 N N . CYS A 1 94 ? -8.907 -6.568 18.582 1.00 61.09 94 CYS A N 1
ATOM 730 C CA . CYS A 1 94 ? -9.005 -5.115 18.332 1.00 61.09 94 CYS A CA 1
ATOM 731 C C . CYS A 1 94 ? -7.738 -4.241 18.574 1.00 61.09 94 CYS A C 1
ATOM 733 O O . CYS A 1 94 ? -7.136 -4.331 19.659 1.00 61.09 94 CYS A O 1
#